Protein AF-A0A967HFG0-F1 (afdb_monomer)

pLDDT: mean 92.13, std 8.65, range [55.12, 97.75]

Sequence (58 aa):
MRFLDSALRHAFARCAVDPGRVALMGFSDGASYALSLGPSNGDLFTHLIAFSPGFSDP

Foldseek 3Di:
DVVVVVVVVVDVVPDVDDQLAAAQEDEECSLQVQQAVVVVPCSRHVYYYHHNYPDHDD

Nearest PDB structures (foldseek):
  7svn-assembly2_D  TM=8.405E-01  e=4.020E-01  Homo sapiens
  7a3f-assembly1_B  TM=8.479E-01  e=4.933E-01  Homo sapiens
  7svn-assembly2_C  TM=8.500E-01  e=8.519E-01  Homo sapiens

Structure (mmCIF, N/CA/C/O backbone):
data_AF-A0A967HFG0-F1
#
_entry.id   AF-A0A967HFG0-F1
#
loop_
_atom_site.group_PDB
_atom_site.id
_atom_site.type_symbol
_atom_site.label_atom_id
_atom_site.label_alt_id
_atom_site.label_comp_id
_atom_site.label_asym_id
_atom_site.label_entity_id
_atom_site.label_seq_id
_atom_site.pdbx_PDB_ins_code
_atom_site.Cartn_x
_atom_site.Cartn_y
_atom_site.Cartn_z
_atom_site.occupancy
_atom_site.B_iso_or_equiv
_a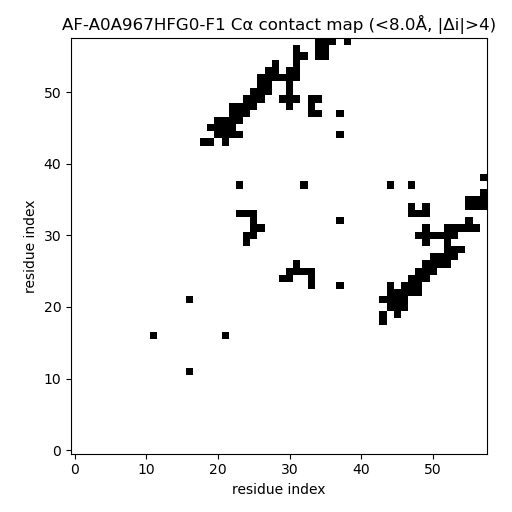tom_site.auth_seq_id
_atom_site.auth_comp_id
_atom_site.auth_asym_id
_atom_site.auth_atom_id
_atom_site.pdbx_PDB_model_num
ATOM 1 N N . MET A 1 1 ? -4.071 -8.524 -8.262 1.00 65.69 1 MET A N 1
ATOM 2 C CA . MET A 1 1 ? -3.677 -8.326 -6.848 1.00 65.69 1 MET A CA 1
ATOM 3 C C . MET A 1 1 ? -3.578 -9.589 -5.979 1.00 65.69 1 MET A C 1
ATOM 5 O O . MET A 1 1 ? -3.066 -9.470 -4.879 1.00 65.69 1 MET A O 1
ATOM 9 N N . ARG A 1 2 ? -3.902 -10.813 -6.444 1.00 83.94 2 ARG A N 1
ATOM 10 C CA . ARG A 1 2 ? -3.896 -12.024 -5.578 1.00 83.94 2 ARG A CA 1
ATOM 11 C C . ARG A 1 2 ? -2.592 -12.298 -4.808 1.00 83.94 2 ARG A C 1
ATOM 13 O O . ARG A 1 2 ? -2.640 -12.865 -3.720 1.00 83.94 2 ARG A O 1
ATOM 20 N N . PHE A 1 3 ? -1.438 -11.926 -5.369 1.00 93.00 3 PHE A N 1
ATOM 21 C CA . PHE A 1 3 ? -0.151 -12.046 -4.678 1.00 93.00 3 PHE A CA 1
ATOM 22 C C . PHE A 1 3 ? -0.054 -11.098 -3.474 1.00 93.00 3 PHE A C 1
ATOM 24 O O . PHE A 1 3 ? 0.276 -11.548 -2.379 1.00 93.00 3 PHE A O 1
ATOM 31 N N . LEU A 1 4 ? -0.394 -9.818 -3.661 1.00 90.25 4 LEU A N 1
ATOM 32 C CA . LEU A 1 4 ? -0.309 -8.801 -2.612 1.00 90.25 4 LEU A CA 1
ATOM 33 C C . LEU A 1 4 ? -1.247 -9.145 -1.447 1.00 90.25 4 LEU A C 1
ATOM 35 O O . LEU A 1 4 ? -0.819 -9.137 -0.297 1.00 90.25 4 LEU A O 1
ATOM 39 N N . ASP A 1 5 ? -2.469 -9.593 -1.746 1.00 93.25 5 ASP A N 1
ATOM 40 C CA . ASP A 1 5 ? -3.441 -10.018 -0.729 1.00 93.25 5 ASP A CA 1
ATOM 41 C C . ASP A 1 5 ? -2.944 -11.220 0.083 1.00 93.25 5 ASP A C 1
ATOM 43 O O . ASP A 1 5 ? -3.224 -11.353 1.275 1.00 93.25 5 ASP A O 1
ATOM 47 N N . SER A 1 6 ? -2.235 -12.151 -0.562 1.00 96.75 6 SER A N 1
ATOM 48 C CA . SER A 1 6 ? -1.657 -13.310 0.121 1.00 96.75 6 SER A CA 1
ATOM 49 C C . SER A 1 6 ? -0.475 -12.907 1.000 1.00 96.75 6 SER A C 1
ATOM 51 O O . SER A 1 6 ? -0.357 -13.405 2.118 1.00 96.75 6 SER A O 1
ATOM 53 N N . ALA A 1 7 ? 0.383 -12.008 0.515 1.00 95.62 7 ALA A N 1
ATOM 54 C CA . ALA A 1 7 ? 1.525 -11.502 1.267 1.00 95.62 7 ALA A CA 1
ATOM 55 C C . ALA A 1 7 ? 1.076 -10.707 2.503 1.00 95.62 7 ALA A C 1
ATOM 57 O O . ALA A 1 7 ? 1.574 -10.951 3.601 1.00 95.62 7 ALA A O 1
ATOM 58 N N . LEU A 1 8 ? 0.081 -9.828 2.350 1.00 94.31 8 LEU A N 1
ATOM 59 C CA . LEU A 1 8 ? -0.487 -9.047 3.449 1.00 94.31 8 LEU A CA 1
ATOM 60 C C . LEU A 1 8 ? -1.142 -9.944 4.502 1.00 94.31 8 LEU A C 1
ATOM 62 O O . LEU A 1 8 ? -0.829 -9.820 5.683 1.00 94.31 8 LEU A O 1
ATOM 66 N N . ARG A 1 9 ? -1.965 -10.920 4.089 1.00 95.69 9 ARG A N 1
ATOM 67 C CA . ARG A 1 9 ? -2.542 -11.904 5.025 1.00 95.69 9 ARG A CA 1
ATOM 68 C C . ARG A 1 9 ? -1.470 -12.692 5.768 1.00 95.69 9 ARG A C 1
ATOM 70 O O . ARG A 1 9 ? -1.593 -12.904 6.971 1.00 95.69 9 ARG A O 1
ATOM 77 N N . HIS A 1 10 ? -0.415 -13.112 5.072 1.00 97.50 10 HIS A N 1
ATOM 78 C CA . HIS A 1 10 ? 0.693 -13.824 5.699 1.00 97.50 10 HIS A CA 1
ATOM 79 C C . HIS A 1 10 ? 1.423 -12.957 6.736 1.00 97.50 10 HIS A C 1
ATOM 81 O O . HIS A 1 10 ? 1.737 -13.443 7.821 1.00 97.50 10 HIS A O 1
ATOM 87 N N . ALA A 1 11 ? 1.662 -11.678 6.432 1.00 96.00 11 ALA A N 1
ATOM 88 C CA . ALA A 1 11 ? 2.291 -10.740 7.357 1.00 96.00 11 ALA A CA 1
ATOM 89 C C . ALA A 1 11 ? 1.403 -10.457 8.581 1.00 96.00 11 ALA A C 1
ATOM 91 O O . ALA A 1 11 ? 1.872 -10.548 9.714 1.00 96.00 11 ALA A O 1
ATOM 92 N N . PHE A 1 12 ? 0.113 -10.185 8.374 1.00 96.00 12 PHE A N 1
ATOM 93 C CA . PHE A 1 12 ? -0.822 -9.845 9.454 1.00 96.00 12 PHE A CA 1
ATOM 94 C C . PHE A 1 12 ? -1.091 -11.032 10.387 1.00 96.00 12 PHE A C 1
ATOM 96 O O . PHE A 1 12 ? -1.352 -10.840 11.568 1.00 96.00 12 PHE A O 1
ATOM 103 N N . ALA A 1 13 ? -0.967 -12.268 9.896 1.00 97.12 13 ALA A N 1
ATOM 104 C CA . ALA A 1 13 ? -1.056 -13.462 10.736 1.00 97.12 13 ALA A CA 1
ATOM 105 C C . ALA A 1 13 ? 0.164 -13.662 11.658 1.00 97.12 13 ALA A C 1
ATOM 107 O O . ALA A 1 13 ? 0.100 -14.456 12.594 1.00 97.12 13 ALA A O 1
ATOM 108 N N . ARG A 1 14 ? 1.293 -12.998 11.377 1.00 97.75 14 ARG A N 1
ATOM 109 C CA . ARG A 1 14 ? 2.577 -13.206 12.073 1.00 97.75 14 ARG A CA 1
ATOM 110 C C . ARG A 1 14 ? 3.023 -12.002 12.894 1.00 97.75 14 ARG A C 1
ATOM 112 O O . ARG A 1 14 ? 3.836 -12.160 13.800 1.00 97.75 14 ARG A O 1
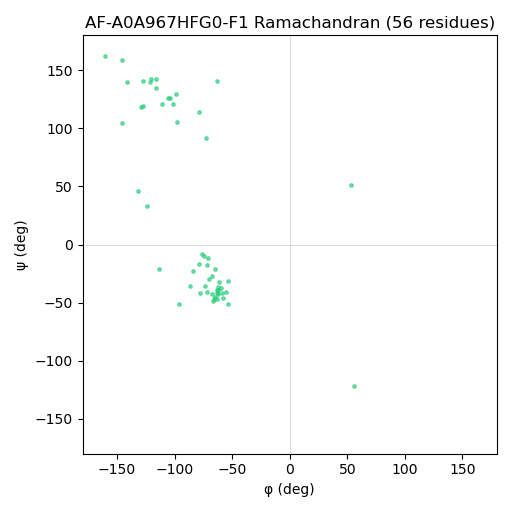ATOM 119 N N . CYS A 1 15 ? 2.506 -10.822 12.577 1.00 97.06 15 CYS A N 1
ATOM 120 C CA . CYS A 1 15 ? 2.871 -9.562 13.203 1.00 97.06 15 CYS A CA 1
ATOM 121 C C . CYS A 1 15 ? 1.629 -8.916 13.823 1.00 97.06 15 CYS A C 1
ATOM 123 O O . CYS A 1 15 ? 0.565 -8.908 13.210 1.00 97.06 15 CYS A O 1
ATOM 125 N N . ALA A 1 16 ? 1.772 -8.319 15.008 1.00 95.94 16 ALA A N 1
ATOM 126 C CA . ALA A 1 16 ? 0.726 -7.483 15.588 1.00 95.94 16 ALA A CA 1
ATOM 127 C C . ALA A 1 16 ? 0.652 -6.155 14.814 1.00 95.94 16 ALA A C 1
ATOM 129 O O . ALA A 1 16 ? 1.393 -5.216 15.101 1.00 95.94 16 ALA A O 1
ATOM 130 N N . VAL A 1 17 ? -0.197 -6.111 13.788 1.00 94.75 17 VAL A N 1
ATOM 131 C CA . VAL A 1 17 ? -0.425 -4.928 12.950 1.00 94.75 17 VAL A CA 1
ATOM 132 C C . VAL A 1 17 ? -1.687 -4.214 13.424 1.00 94.75 17 VAL A C 1
ATOM 134 O O . VAL A 1 17 ? -2.735 -4.840 13.563 1.00 94.75 17 VAL A O 1
ATOM 137 N N . ASP A 1 18 ? -1.592 -2.906 13.658 1.00 94.50 18 ASP A N 1
ATOM 138 C CA . ASP A 1 18 ? -2.760 -2.051 13.885 1.00 94.50 18 ASP A CA 1
ATOM 139 C C . ASP A 1 18 ? -3.406 -1.719 12.525 1.00 94.50 18 ASP A C 1
ATOM 141 O O . ASP A 1 18 ? -2.779 -1.023 11.718 1.00 94.50 18 ASP A O 1
ATOM 145 N N . PRO A 1 19 ? -4.637 -2.190 12.245 1.00 89.25 19 PRO A N 1
ATOM 146 C CA . PRO A 1 19 ? -5.294 -1.952 10.963 1.00 89.25 19 PRO A CA 1
ATOM 147 C C . PRO A 1 19 ? -5.595 -0.467 10.712 1.00 89.25 19 PRO A C 1
ATOM 149 O O . PRO A 1 19 ? -5.707 -0.065 9.561 1.00 89.25 19 PRO A O 1
ATOM 152 N N . GLY A 1 20 ? -5.661 0.376 11.750 1.00 93.12 20 GLY A N 1
ATOM 153 C CA . GLY A 1 20 ? -5.815 1.825 11.588 1.00 93.12 20 GLY A CA 1
ATOM 154 C C . GLY A 1 20 ? -4.529 2.542 11.158 1.00 93.12 20 GLY A C 1
ATOM 155 O O . GLY A 1 20 ? -4.554 3.737 10.853 1.00 93.12 20 GLY A O 1
ATOM 156 N N . ARG A 1 21 ? -3.386 1.845 11.140 1.00 94.31 21 ARG A N 1
ATOM 157 C CA . ARG A 1 21 ? -2.050 2.429 10.933 1.00 94.31 21 ARG A CA 1
ATOM 158 C C . ARG A 1 21 ? -1.237 1.673 9.886 1.00 94.31 21 ARG A C 1
ATOM 160 O O . ARG A 1 21 ? -0.057 1.390 10.090 1.00 94.31 21 ARG A O 1
ATOM 167 N N . VAL A 1 22 ? -1.856 1.363 8.752 1.00 96.44 22 VAL A N 1
ATOM 168 C CA . VAL A 1 22 ? -1.179 0.726 7.617 1.00 96.44 22 VAL A CA 1
ATOM 169 C C . VAL A 1 22 ? -0.926 1.767 6.528 1.00 96.44 22 VAL A C 1
ATOM 171 O O . VAL A 1 22 ? -1.843 2.454 6.083 1.00 96.44 22 VAL A O 1
ATOM 174 N N . ALA A 1 23 ? 0.328 1.888 6.095 1.00 96.75 23 ALA A N 1
ATOM 175 C CA . ALA A 1 23 ? 0.743 2.818 5.049 1.00 96.75 23 ALA A CA 1
ATOM 176 C C . ALA A 1 23 ? 1.271 2.064 3.822 1.00 96.75 23 ALA A C 1
ATOM 178 O O . ALA A 1 23 ? 1.976 1.063 3.970 1.00 96.75 23 ALA A O 1
ATOM 179 N N . LEU A 1 24 ? 0.975 2.569 2.622 1.00 96.81 24 LEU A N 1
ATOM 180 C CA . LEU A 1 24 ? 1.571 2.089 1.375 1.00 96.81 24 LEU A CA 1
ATOM 181 C C . LEU A 1 24 ? 2.666 3.059 0.932 1.00 96.81 24 LEU A C 1
ATOM 183 O O . LEU A 1 24 ? 2.4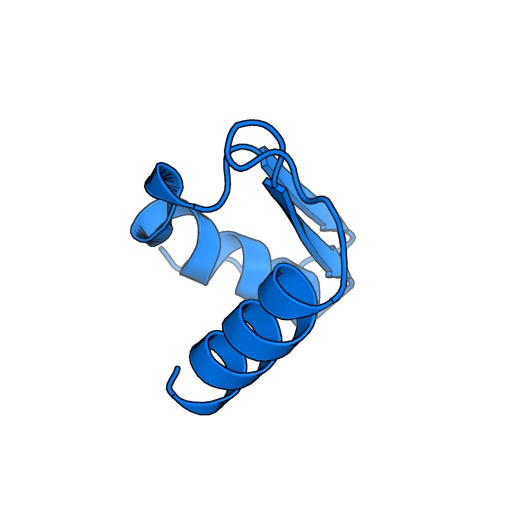07 4.241 0.710 1.00 96.81 24 LEU A O 1
ATOM 187 N N . MET A 1 25 ? 3.894 2.554 0.808 1.00 96.69 25 MET A N 1
ATOM 188 C CA . MET A 1 25 ? 5.049 3.346 0.392 1.00 96.69 25 MET A CA 1
ATOM 189 C C . MET A 1 25 ? 5.670 2.792 -0.885 1.00 96.69 25 MET A C 1
ATOM 191 O O . MET A 1 25 ? 5.773 1.576 -1.049 1.00 96.69 25 MET A O 1
ATOM 195 N N . GLY A 1 26 ? 6.125 3.686 -1.760 1.00 96.88 26 GLY A N 1
ATOM 196 C CA . GLY A 1 26 ? 6.896 3.317 -2.936 1.00 96.88 26 GLY A CA 1
ATOM 197 C C . GLY A 1 26 ? 7.966 4.337 -3.321 1.00 96.88 26 GLY A C 1
ATOM 198 O O . GLY A 1 26 ? 7.888 5.516 -2.971 1.00 96.88 26 GLY A O 1
ATOM 199 N N . PHE A 1 27 ? 8.959 3.867 -4.080 1.00 96.81 27 PHE A N 1
ATOM 200 C CA . PHE A 1 27 ? 10.026 4.666 -4.686 1.00 96.81 27 PHE A CA 1
ATOM 201 C C . PHE A 1 27 ? 10.104 4.382 -6.193 1.00 96.81 27 PHE A C 1
ATOM 203 O O . PHE A 1 27 ? 9.976 3.222 -6.590 1.00 96.81 27 PHE A O 1
ATOM 210 N N . SER A 1 28 ? 10.339 5.408 -7.018 1.00 95.75 28 SER A N 1
ATOM 211 C CA . SER A 1 28 ? 10.420 5.285 -8.483 1.00 95.75 28 SER A CA 1
ATOM 212 C C . SER A 1 28 ? 9.142 4.654 -9.060 1.00 95.75 28 SER A C 1
ATOM 214 O O . SER A 1 28 ? 8.053 5.156 -8.785 1.00 95.75 28 SER A O 1
ATOM 216 N N . ASP A 1 29 ? 9.226 3.534 -9.779 1.00 94.19 29 ASP A N 1
ATOM 217 C CA . ASP A 1 29 ? 8.042 2.800 -10.250 1.00 94.19 29 ASP A CA 1
ATOM 218 C C . ASP A 1 29 ? 7.101 2.424 -9.102 1.00 94.19 29 ASP A C 1
ATOM 220 O O . ASP A 1 29 ? 5.887 2.580 -9.206 1.00 94.19 29 ASP A O 1
ATOM 224 N N . GLY A 1 30 ? 7.646 1.999 -7.960 1.00 94.00 30 GLY A N 1
ATOM 225 C CA . GLY A 1 30 ? 6.837 1.657 -6.793 1.00 94.00 30 GLY A CA 1
ATOM 226 C C . GLY A 1 30 ? 6.039 2.848 -6.263 1.00 94.00 30 GLY A C 1
ATOM 227 O O . GLY A 1 30 ? 4.936 2.663 -5.755 1.00 94.00 30 GLY A O 1
ATOM 228 N N . ALA A 1 31 ? 6.571 4.069 -6.391 1.00 96.12 31 ALA A N 1
ATOM 229 C CA . ALA A 1 31 ? 5.871 5.286 -5.988 1.00 96.12 31 ALA A CA 1
ATOM 230 C C . ALA A 1 31 ? 4.666 5.545 -6.896 1.00 96.12 31 ALA A C 1
ATOM 232 O O . ALA A 1 31 ? 3.584 5.843 -6.395 1.00 96.12 31 ALA A O 1
ATOM 233 N N . SER A 1 32 ? 4.832 5.351 -8.208 1.00 95.00 32 SER A N 1
ATOM 234 C CA . SER A 1 32 ? 3.730 5.407 -9.171 1.00 95.00 32 SER A CA 1
ATOM 235 C C . SER A 1 32 ? 2.637 4.389 -8.821 1.00 95.00 32 SER A C 1
ATOM 237 O O . SER A 1 32 ? 1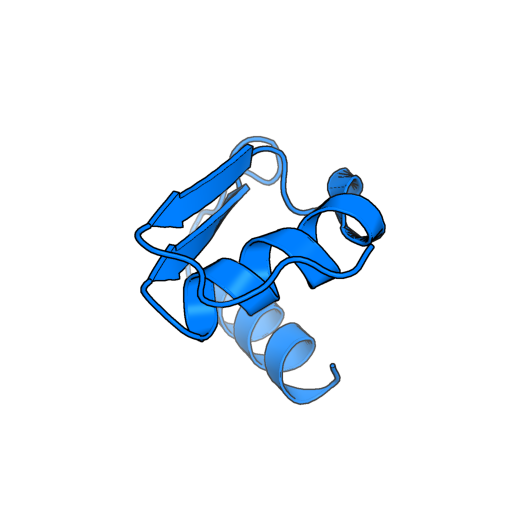.463 4.737 -8.732 1.00 95.00 32 SER A O 1
ATOM 239 N N . TYR A 1 33 ? 3.019 3.146 -8.507 1.00 93.25 33 TYR A N 1
ATOM 240 C CA . TYR A 1 33 ? 2.074 2.110 -8.073 1.00 93.25 33 TYR A CA 1
ATOM 241 C C . TYR A 1 33 ? 1.369 2.450 -6.754 1.00 93.25 33 TYR A C 1
ATOM 243 O O . TYR A 1 33 ? 0.174 2.185 -6.622 1.00 93.25 33 TYR A O 1
ATOM 251 N N . ALA A 1 34 ? 2.075 3.036 -5.782 1.00 95.06 34 ALA A N 1
ATOM 252 C CA . ALA A 1 34 ? 1.473 3.464 -4.522 1.00 95.06 34 ALA A CA 1
ATOM 253 C C . ALA A 1 34 ? 0.394 4.537 -4.745 1.00 95.06 34 ALA A C 1
ATOM 255 O O . ALA A 1 34 ? -0.657 4.477 -4.109 1.00 95.06 34 ALA A O 1
ATOM 256 N N . LEU A 1 35 ? 0.629 5.472 -5.674 1.00 94.25 35 LEU A N 1
ATOM 257 C CA . LEU A 1 35 ? -0.323 6.530 -6.024 1.00 94.25 35 LEU A CA 1
ATOM 258 C C . LEU A 1 35 ? -1.514 6.029 -6.846 1.00 94.25 35 LEU A C 1
ATOM 260 O O . LEU A 1 35 ? -2.618 6.510 -6.625 1.00 94.25 35 LEU A O 1
ATOM 264 N N . SER A 1 36 ? -1.320 5.061 -7.742 1.00 92.62 36 SER A N 1
ATOM 265 C CA . SER A 1 36 ?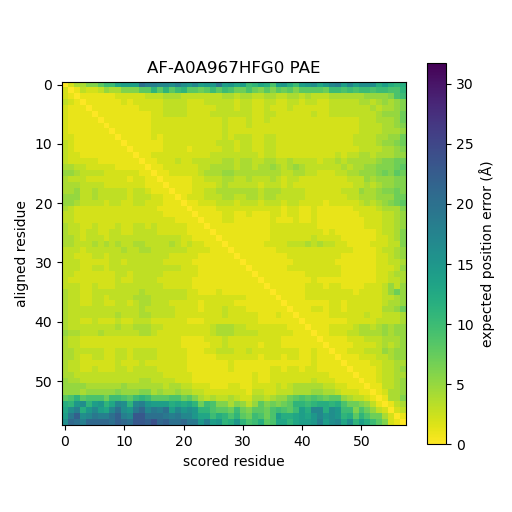 -2.416 4.503 -8.549 1.00 92.62 36 SER A CA 1
ATOM 266 C C . SER A 1 36 ? -3.289 3.513 -7.770 1.00 92.62 36 SER A C 1
ATOM 268 O O . SER A 1 36 ? -4.511 3.534 -7.863 1.00 92.62 36 SER A O 1
ATOM 270 N N . LEU A 1 37 ? -2.693 2.629 -6.963 1.00 92.00 37 LEU A N 1
ATOM 271 C CA . LEU A 1 37 ? -3.451 1.597 -6.242 1.00 92.00 37 LEU A CA 1
ATOM 272 C C . LEU A 1 37 ? -3.994 2.091 -4.900 1.00 92.00 37 LEU A C 1
ATOM 274 O O . LEU A 1 37 ? -5.078 1.681 -4.489 1.00 92.00 37 LEU A O 1
ATOM 278 N N . GLY A 1 38 ? -3.243 2.943 -4.204 1.00 93.62 38 GLY A N 1
ATOM 279 C CA . GLY A 1 38 ? -3.556 3.389 -2.849 1.00 93.62 38 GLY A CA 1
ATOM 280 C C . GLY A 1 38 ? -4.963 3.975 -2.671 1.00 93.62 38 GLY A C 1
ATOM 281 O O . GLY A 1 38 ? -5.681 3.495 -1.795 1.00 93.62 38 GLY A O 1
ATOM 282 N N . PRO A 1 39 ? -5.404 4.946 -3.497 1.00 94.44 39 PRO A N 1
ATOM 283 C CA . PRO A 1 39 ? -6.696 5.616 -3.324 1.00 94.44 39 PRO A CA 1
ATOM 284 C C . PRO A 1 39 ? -7.901 4.670 -3.375 1.00 94.44 39 PRO A C 1
ATOM 286 O O . PRO A 1 39 ? -8.840 4.822 -2.597 1.00 94.44 39 PRO A O 1
ATOM 289 N N . SER A 1 40 ? -7.852 3.656 -4.244 1.00 94.56 40 SER A N 1
ATOM 290 C CA . SER 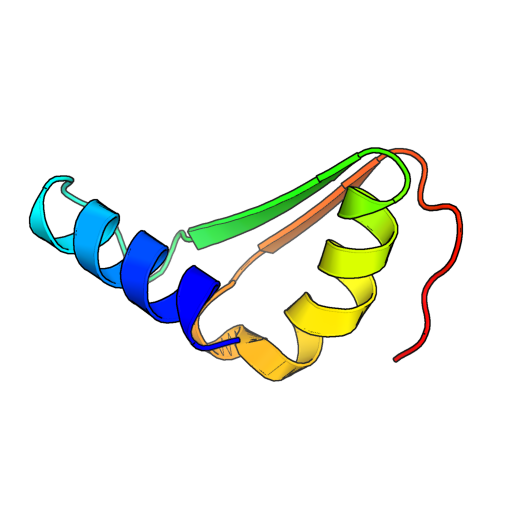A 1 40 ? -8.915 2.647 -4.369 1.00 94.56 40 SER A CA 1
ATOM 291 C C . SER A 1 40 ? -8.940 1.634 -3.214 1.00 94.56 40 SER A C 1
ATOM 293 O O . SER A 1 40 ? -9.877 0.850 -3.118 1.00 94.56 40 SER A O 1
ATOM 295 N N . ASN A 1 41 ? -7.922 1.636 -2.347 1.00 94.12 41 ASN A N 1
ATOM 296 C CA . ASN A 1 41 ? -7.748 0.705 -1.226 1.00 94.12 41 ASN A CA 1
ATOM 297 C C . ASN A 1 41 ? -7.608 1.464 0.112 1.00 94.12 41 ASN A C 1
ATOM 299 O O . ASN A 1 41 ? -6.846 1.062 0.995 1.00 94.12 41 ASN A O 1
ATOM 303 N N . GLY A 1 42 ? -8.293 2.606 0.243 1.00 92.62 42 GLY A N 1
ATOM 304 C CA . GLY A 1 42 ? -8.200 3.496 1.409 1.00 92.62 42 GLY A CA 1
ATOM 305 C C . GLY A 1 42 ? -8.832 2.954 2.699 1.00 92.62 42 GLY A C 1
ATOM 306 O O . GLY A 1 42 ? -8.604 3.510 3.770 1.00 92.62 42 GLY A O 1
ATOM 307 N N . ASP A 1 43 ? -9.603 1.868 2.619 1.00 92.75 43 ASP A N 1
ATOM 308 C CA . ASP A 1 43 ? -10.072 1.098 3.776 1.00 92.75 43 ASP A CA 1
ATOM 309 C C . ASP A 1 43 ? -8.932 0.325 4.457 1.00 92.75 43 ASP A C 1
ATOM 311 O O . ASP A 1 43 ? -8.961 0.121 5.671 1.00 92.75 43 ASP A O 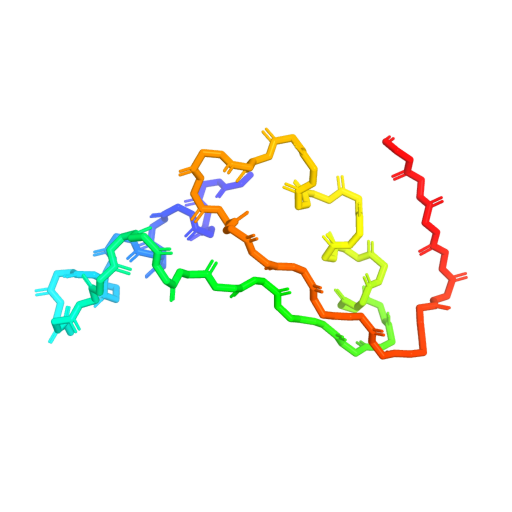1
ATOM 315 N N . LEU A 1 44 ? -7.918 -0.069 3.680 1.00 94.62 44 LEU A N 1
ATOM 316 C CA . LEU A 1 44 ? -6.721 -0.743 4.166 1.00 94.62 44 LEU A CA 1
ATOM 317 C C . LEU A 1 44 ? -5.566 0.233 4.407 1.00 94.62 44 LEU A C 1
ATOM 319 O O . LEU A 1 44 ? -4.949 0.193 5.468 1.00 94.62 44 LEU A O 1
ATOM 323 N N . PHE A 1 45 ? -5.231 1.075 3.428 1.00 96.00 45 PHE A N 1
ATOM 324 C CA . PHE A 1 45 ? -4.086 1.983 3.513 1.00 96.00 45 PHE A CA 1
ATOM 325 C C . PHE A 1 45 ? -4.538 3.376 3.938 1.00 96.00 45 PHE A C 1
ATOM 327 O O . PHE A 1 45 ? -5.064 4.146 3.139 1.00 96.00 45 PHE A O 1
ATOM 334 N N . THR A 1 46 ? -4.270 3.737 5.191 1.00 95.06 46 THR A N 1
ATOM 335 C CA . THR A 1 46 ? -4.660 5.045 5.732 1.00 95.06 46 THR A CA 1
ATOM 336 C C . THR A 1 46 ? -3.713 6.170 5.305 1.00 95.06 46 THR A C 1
ATOM 338 O O . THR A 1 46 ? -4.059 7.343 5.421 1.00 95.06 46 THR A O 1
ATOM 341 N N . HIS A 1 47 ? -2.513 5.828 4.820 1.00 95.94 47 HIS A N 1
ATOM 342 C CA . HIS A 1 47 ? -1.482 6.781 4.405 1.00 95.94 47 HIS A CA 1
ATOM 343 C C . HIS A 1 47 ? -0.763 6.280 3.147 1.00 95.94 47 HIS A C 1
ATOM 345 O O . HIS A 1 47 ? -0.428 5.097 3.052 1.00 95.94 47 HIS A O 1
ATOM 351 N N . LEU A 1 48 ? -0.461 7.189 2.215 1.00 96.75 48 LEU A N 1
ATOM 352 C CA . LEU A 1 48 ? 0.349 6.913 1.025 1.00 96.75 48 LEU A CA 1
ATOM 353 C C . LEU A 1 48 ? 1.634 7.741 1.067 1.00 96.75 48 LEU A C 1
ATOM 355 O O . LEU A 1 48 ? 1.597 8.934 1.366 1.00 96.75 48 LEU A O 1
ATOM 359 N N . ILE A 1 49 ? 2.770 7.116 0.757 1.00 97.12 49 ILE A N 1
ATOM 360 C CA . ILE A 1 49 ? 4.081 7.773 0.707 1.00 97.12 49 ILE A CA 1
ATOM 361 C C . ILE A 1 49 ? 4.738 7.438 -0.632 1.00 97.12 49 ILE A C 1
ATOM 363 O O . ILE A 1 49 ? 5.010 6.278 -0.930 1.00 97.12 49 ILE A O 1
ATOM 367 N N . ALA A 1 50 ? 5.010 8.451 -1.445 1.00 97.12 50 ALA A N 1
ATOM 368 C CA . ALA A 1 50 ? 5.522 8.269 -2.796 1.00 97.12 50 ALA A CA 1
ATOM 369 C C . ALA A 1 50 ? 6.792 9.097 -2.996 1.00 97.12 50 ALA A C 1
ATOM 371 O O . ALA A 1 50 ? 6.764 10.324 -2.902 1.00 97.12 50 ALA A O 1
ATOM 372 N N . 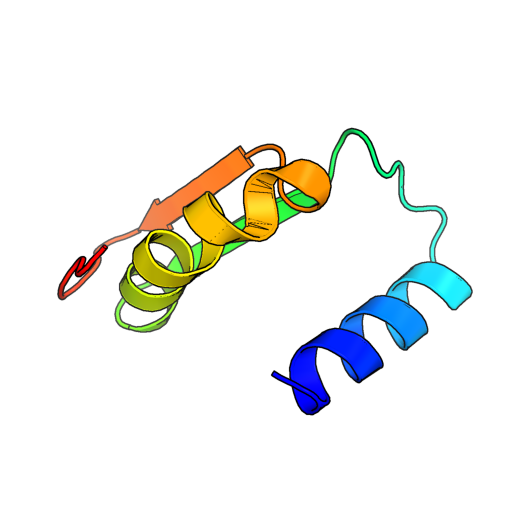PHE A 1 51 ? 7.906 8.431 -3.291 1.00 96.94 51 PHE A N 1
ATOM 373 C CA . PHE A 1 51 ? 9.181 9.088 -3.563 1.00 96.94 51 PHE A CA 1
ATOM 374 C C . PHE A 1 51 ? 9.583 8.944 -5.034 1.00 96.94 51 PHE A C 1
ATOM 376 O O . PHE A 1 51 ? 9.788 7.839 -5.527 1.00 96.94 51 PHE A O 1
ATOM 383 N N . SER A 1 52 ? 9.764 10.076 -5.717 1.00 95.00 52 SER A N 1
ATOM 384 C CA . SER A 1 52 ? 10.185 10.152 -7.129 1.00 95.00 52 SER A CA 1
ATOM 385 C C . SER A 1 52 ? 9.326 9.321 -8.105 1.00 95.00 52 SER A C 1
ATOM 387 O O . SER A 1 52 ? 9.889 8.522 -8.853 1.00 95.00 52 SER A O 1
ATOM 389 N N . PRO A 1 53 ? 7.983 9.451 -8.105 1.00 91.50 53 PRO A N 1
ATOM 390 C CA . PRO A 1 53 ? 7.133 8.725 -9.048 1.00 91.50 53 PRO A CA 1
ATOM 391 C C . PRO A 1 53 ? 7.426 9.139 -10.494 1.00 91.50 53 PRO A C 1
ATOM 393 O O . PRO A 1 53 ? 7.642 10.315 -10.785 1.00 91.50 53 PRO A O 1
ATOM 396 N N . GLY A 1 54 ? 7.412 8.162 -11.400 1.00 86.44 54 GLY A N 1
ATOM 397 C CA . GLY A 1 54 ? 7.535 8.407 -12.841 1.00 86.44 54 GLY A CA 1
ATOM 398 C C . GLY A 1 54 ? 6.204 8.763 -13.507 1.00 86.44 54 GLY A C 1
ATOM 399 O O . GLY A 1 54 ? 6.192 9.372 -14.572 1.00 86.44 54 GLY A O 1
ATOM 400 N N . PHE A 1 55 ? 5.088 8.378 -12.886 1.00 76.50 55 PHE A N 1
ATOM 401 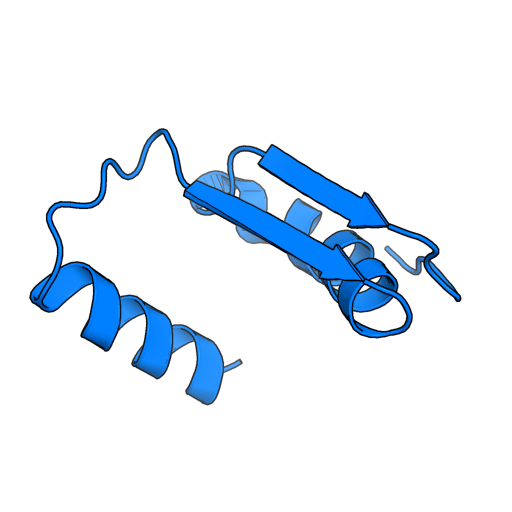C CA . PHE A 1 55 ? 3.727 8.630 -13.351 1.00 76.50 55 PHE A CA 1
ATOM 402 C C . PHE A 1 55 ? 2.743 8.480 -12.185 1.00 76.50 55 PHE A C 1
ATOM 404 O O . PHE A 1 55 ? 3.052 7.877 -11.160 1.00 76.50 55 PHE A O 1
ATOM 411 N N . SER A 1 56 ? 1.545 9.024 -12.343 1.00 70.31 56 SER A N 1
ATOM 412 C CA . SER A 1 56 ? 0.419 8.784 -11.445 1.00 70.31 56 SER A CA 1
ATOM 413 C C . SER A 1 56 ? -0.840 8.806 -12.296 1.00 70.31 56 SER A C 1
ATOM 415 O O . SER A 1 56 ? -1.248 9.876 -12.745 1.00 70.31 56 SER A O 1
ATOM 417 N N . ASP A 1 57 ? -1.399 7.632 -12.559 1.00 62.78 57 ASP A N 1
ATOM 418 C CA . ASP A 1 57 ? -2.689 7.485 -13.238 1.00 62.78 57 ASP A CA 1
ATOM 419 C C . ASP A 1 57 ? -3.718 7.080 -12.168 1.00 62.78 57 ASP A C 1
ATOM 421 O O . ASP A 1 57 ? -3.408 6.159 -11.399 1.00 62.78 57 ASP A O 1
ATOM 425 N N . PRO A 1 58 ? -4.850 7.792 -12.021 1.00 55.12 58 PRO A N 1
ATOM 426 C CA . PRO A 1 58 ? -5.894 7.436 -11.061 1.00 55.12 58 PRO A CA 1
ATOM 427 C C . PRO A 1 58 ? -6.559 6.083 -11.352 1.00 55.12 58 PRO A C 1
ATOM 429 O O . PRO A 1 58 ? -6.562 5.636 -12.522 1.00 55.12 58 PRO A O 1
#

Radius of gyration: 11.83 Å; Cα contacts (8 Å, |Δi|>4): 79; chains: 1; bounding box: 20×24×29 Å

Mean predicted aligned error: 3.36 Å

Solvent-accessible surface area (backbone atoms only — not comparable to full-atom values): 3360 Å² total; per-residue (Å²): 109,74,65,59,58,50,52,50,52,56,47,56,77,76,43,98,68,60,70,85,73,32,67,40,70,21,53,35,70,43,6,17,49,28,58,34,52,38,74,84,39,48,88,54,34,70,41,77,43,65,42,70,51,82,53,74,59,124

Secondary structure (DSSP, 8-state):
-HHHHHHHHHHHTTS---GGG-EEEEETHHHHHHHHHSGGGTTT-SEEEEES-S----